Protein AF-A0A3C1B175-F1 (afdb_monomer)

Structure (mmCIF, N/CA/C/O backbone):
data_AF-A0A3C1B175-F1
#
_entry.id   AF-A0A3C1B175-F1
#
loop_
_atom_site.group_PDB
_atom_site.id
_atom_site.type_symbol
_atom_site.label_atom_id
_atom_site.label_alt_id
_atom_site.label_comp_id
_atom_site.label_asym_id
_atom_site.label_entity_id
_atom_site.label_seq_id
_atom_site.pdbx_PDB_ins_code
_atom_site.Cartn_x
_atom_site.Cartn_y
_atom_site.Cartn_z
_atom_site.occupancy
_atom_site.B_iso_or_equiv
_atom_site.auth_seq_id
_atom_site.auth_comp_id
_atom_site.auth_asym_id
_atom_site.auth_atom_id
_atom_site.pdbx_PDB_model_num
ATOM 1 N N . LEU A 1 1 ? -13.292 -0.060 6.652 1.00 86.00 1 LEU A N 1
ATOM 2 C CA . LEU A 1 1 ? -12.202 0.932 6.535 1.00 86.00 1 LEU A CA 1
ATOM 3 C C . LEU A 1 1 ? -12.127 1.389 5.079 1.00 86.00 1 LEU A C 1
ATOM 5 O O . LEU A 1 1 ? -11.474 0.739 4.274 1.00 86.00 1 LEU A O 1
ATOM 9 N N . GLY A 1 2 ? -12.904 2.422 4.722 1.00 86.56 2 GLY A N 1
ATOM 10 C CA . GLY A 1 2 ? -13.103 2.850 3.325 1.00 86.56 2 GLY A CA 1
ATOM 11 C C . GLY A 1 2 ? -12.101 3.885 2.798 1.00 86.56 2 GLY A C 1
ATOM 12 O O . GLY A 1 2 ? -12.073 4.138 1.602 1.00 86.56 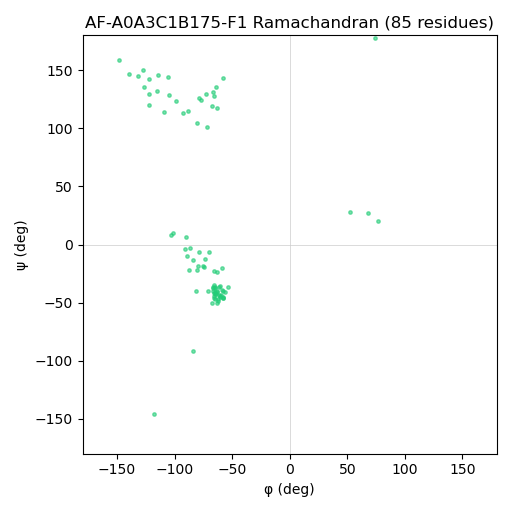2 GLY A O 1
ATOM 13 N N . CYS A 1 3 ? -11.275 4.470 3.666 1.00 91.56 3 CYS A N 1
ATOM 14 C CA . CYS A 1 3 ? -10.135 5.299 3.279 1.00 91.56 3 CYS A CA 1
ATOM 15 C C . CYS A 1 3 ? -8.844 4.511 3.519 1.00 91.56 3 CYS A C 1
ATOM 17 O O . CYS A 1 3 ? -8.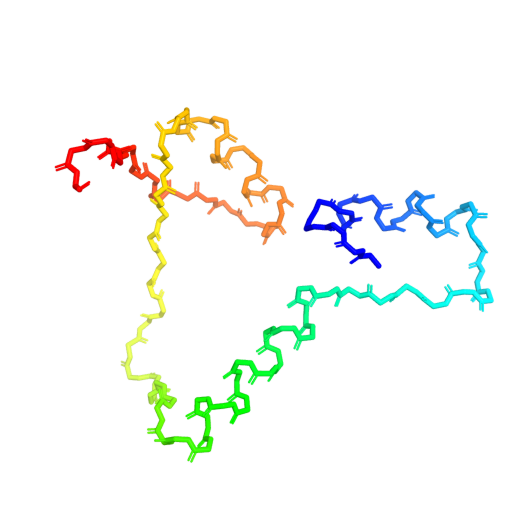740 3.789 4.516 1.00 91.56 3 CYS A O 1
ATOM 19 N N . THR A 1 4 ? -7.851 4.687 2.647 1.00 91.62 4 THR A N 1
ATOM 20 C CA . THR A 1 4 ? -6.539 4.022 2.730 1.00 91.62 4 THR A CA 1
ATOM 21 C C . THR A 1 4 ? -5.786 4.314 4.029 1.00 91.62 4 THR A C 1
ATOM 23 O O . THR A 1 4 ? -4.935 3.522 4.411 1.00 91.62 4 THR A O 1
ATOM 26 N N . HIS A 1 5 ? -6.132 5.389 4.747 1.00 92.19 5 HIS A N 1
ATOM 27 C CA . HIS A 1 5 ? -5.478 5.772 6.003 1.00 92.19 5 HIS A CA 1
ATOM 28 C C . HIS A 1 5 ? -6.064 5.115 7.257 1.00 92.19 5 HIS A C 1
ATOM 30 O O . HIS A 1 5 ? -5.397 5.018 8.282 1.00 92.19 5 HIS A O 1
ATOM 36 N N . TYR A 1 6 ? -7.309 4.645 7.200 1.00 93.00 6 TYR A N 1
ATOM 37 C CA . TYR A 1 6 ? -7.999 4.121 8.379 1.00 93.00 6 TYR A CA 1
ATOM 38 C C . TYR A 1 6 ? -7.417 2.839 8.993 1.00 93.00 6 TYR A C 1
ATOM 40 O O . TYR A 1 6 ? -7.652 2.642 10.183 1.00 93.00 6 TYR A O 1
ATOM 48 N N . PRO A 1 7 ? -6.656 1.981 8.282 1.00 90.25 7 PRO A N 1
ATOM 49 C CA . PRO A 1 7 ? -5.947 0.874 8.921 1.00 90.25 7 PRO A CA 1
ATOM 50 C C . PRO A 1 7 ? -5.042 1.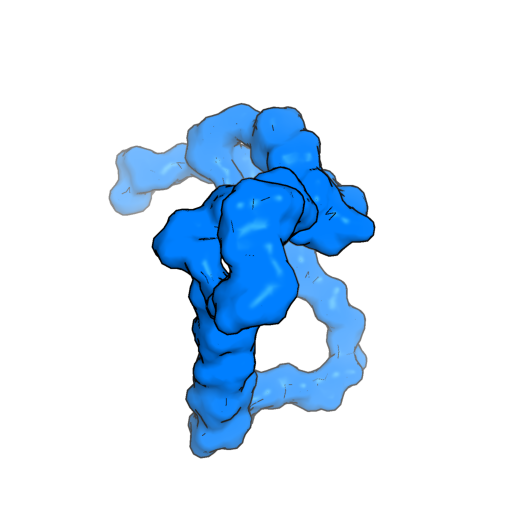305 10.083 1.00 90.25 7 PRO A C 1
ATOM 52 O O . PRO A 1 7 ? -5.050 0.633 11.109 1.00 90.25 7 PRO A O 1
ATOM 55 N N . LEU A 1 8 ? -4.378 2.467 10.000 1.00 90.75 8 LEU A N 1
ATOM 56 C CA . LEU A 1 8 ? -3.572 3.004 11.112 1.00 90.75 8 LEU A CA 1
ATOM 57 C C . LEU A 1 8 ? -4.402 3.324 12.362 1.00 90.75 8 LEU A C 1
ATOM 59 O O . LEU A 1 8 ? -3.880 3.367 13.470 1.00 90.75 8 LEU A O 1
ATOM 63 N N . LEU A 1 9 ? -5.703 3.559 12.187 1.00 93.00 9 LEU A N 1
ATOM 64 C CA . LEU A 1 9 ? -6.641 3.891 13.256 1.00 93.00 9 LEU A CA 1
ATOM 65 C C . LEU A 1 9 ? -7.512 2.695 13.653 1.00 93.00 9 LEU A C 1
ATOM 67 O O . LEU A 1 9 ? -8.454 2.865 14.422 1.00 93.00 9 LEU A O 1
ATOM 71 N N . SER A 1 10 ? -7.234 1.492 13.139 1.00 92.00 10 SER A N 1
ATOM 72 C CA . SER A 1 10 ? -8.101 0.323 13.318 1.00 92.00 10 SER A CA 1
ATOM 73 C C . SER A 1 10 ? -8.364 0.006 14.794 1.00 92.00 10 SER A C 1
ATOM 75 O O . SER A 1 10 ? -9.513 -0.233 15.163 1.00 92.00 10 SER A O 1
ATOM 77 N N . ALA A 1 11 ? -7.343 0.108 15.652 1.00 92.44 11 ALA A N 1
ATOM 78 C CA . ALA A 1 11 ? -7.488 -0.074 17.097 1.00 92.44 11 ALA A CA 1
ATOM 79 C C . ALA A 1 11 ? -8.423 0.970 17.736 1.00 92.44 11 ALA A C 1
ATOM 81 O O . ALA A 1 11 ? -9.362 0.602 18.437 1.00 92.44 11 ALA A O 1
ATOM 82 N N . ALA A 1 12 ? -8.227 2.258 17.435 1.00 94.94 12 ALA A N 1
ATOM 83 C CA . ALA A 1 12 ? -9.070 3.335 17.959 1.00 94.94 12 ALA A CA 1
ATOM 84 C C . ALA A 1 12 ? -10.520 3.234 17.453 1.00 94.94 12 ALA A C 1
ATOM 86 O O . ALA A 1 12 ? -11.469 3.472 18.194 1.0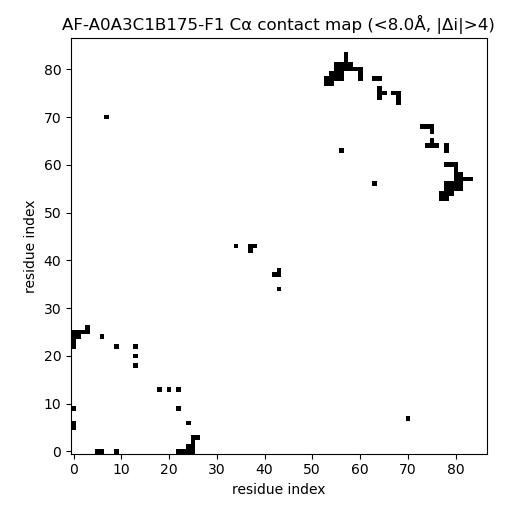0 94.94 12 ALA A O 1
ATOM 87 N N . ILE A 1 13 ? -10.710 2.836 16.191 1.00 94.06 13 ILE A N 1
ATOM 88 C CA . ILE A 1 13 ? -12.041 2.584 15.631 1.00 94.06 13 ILE A CA 1
ATOM 89 C C . ILE A 1 13 ? -12.698 1.402 16.357 1.00 94.06 13 ILE A C 1
ATOM 91 O O . ILE A 1 13 ? -13.870 1.497 16.703 1.00 94.06 13 ILE A O 1
ATOM 95 N N . ALA A 1 14 ? -11.952 0.324 16.634 1.00 94.69 14 ALA A N 1
ATOM 96 C CA . ALA A 1 14 ? -12.468 -0.861 17.324 1.00 94.69 14 ALA A CA 1
ATOM 97 C C . ALA A 1 14 ? -12.924 -0.540 18.750 1.00 94.69 14 ALA A C 1
ATOM 99 O O . ALA A 1 14 ? -13.960 -1.037 19.184 1.00 94.69 14 ALA A O 1
ATOM 100 N N . GLU A 1 15 ? -12.170 0.307 19.454 1.00 95.94 15 GLU A N 1
ATOM 101 C CA . GLU A 1 15 ? -12.500 0.758 20.807 1.00 95.94 15 GLU A CA 1
ATOM 102 C C . GLU A 1 15 ? -13.872 1.443 20.860 1.00 95.94 15 GLU A C 1
ATOM 104 O O . GLU A 1 15 ? -14.654 1.200 21.776 1.00 95.94 15 GLU A O 1
ATOM 109 N N . VAL A 1 16 ? -14.197 2.248 19.845 1.00 95.94 16 VAL A N 1
ATOM 110 C CA . VAL A 1 16 ? -15.475 2.967 19.768 1.00 95.94 16 VAL A CA 1
ATOM 111 C C . VAL A 1 16 ? -16.607 2.080 19.243 1.00 95.94 16 VAL A C 1
ATOM 113 O O . VAL A 1 16 ? -17.734 2.181 19.724 1.00 95.94 16 VAL A O 1
ATOM 116 N N . THR A 1 17 ? -16.349 1.229 18.244 1.00 94.50 17 THR A N 1
ATOM 117 C CA . THR A 1 17 ? -17.403 0.412 17.613 1.00 94.50 17 THR A CA 1
ATOM 118 C C . THR A 1 17 ? -17.758 -0.841 18.405 1.00 94.50 17 THR A C 1
ATOM 120 O O . THR A 1 17 ? -18.848 -1.380 18.222 1.00 94.50 17 THR A O 1
ATOM 123 N N . GLY A 1 18 ? -16.854 -1.317 19.261 1.00 92.81 18 GLY A N 1
ATOM 124 C CA . GLY A 1 18 ? -17.027 -2.555 20.009 1.00 92.81 18 GLY A CA 1
ATOM 125 C C . GLY A 1 18 ? -16.854 -3.825 19.158 1.00 92.81 18 GLY A C 1
ATOM 126 O O . GLY A 1 18 ? -16.617 -3.753 17.948 1.00 92.81 18 GLY A O 1
ATOM 127 N N . PRO A 1 19 ? -16.948 -5.008 19.794 1.00 93.00 19 PRO A N 1
ATOM 128 C CA . PRO A 1 19 ? -16.623 -6.300 19.182 1.00 93.00 19 PRO A CA 1
ATOM 129 C C . PRO A 1 19 ? -17.676 -6.819 18.192 1.00 93.00 19 PRO A C 1
ATOM 131 O O . PRO A 1 19 ? -17.359 -7.673 17.368 1.00 93.00 19 PRO A O 1
ATOM 134 N N . ASP A 1 20 ? -18.909 -6.309 18.247 1.00 94.88 20 ASP A N 1
ATOM 135 C CA . ASP A 1 20 ? -20.010 -6.770 17.389 1.00 94.88 20 ASP A CA 1
ATOM 136 C C . ASP A 1 20 ? -19.870 -6.298 15.933 1.00 94.88 20 ASP A C 1
ATOM 138 O O . ASP A 1 20 ? -20.565 -6.787 15.040 1.00 94.88 20 ASP A O 1
ATOM 142 N N . LEU A 1 21 ? -18.966 -5.346 15.674 1.00 93.69 21 LEU A N 1
ATOM 143 C CA . LEU A 1 21 ? -18.737 -4.784 14.352 1.00 93.69 21 LEU A CA 1
ATOM 144 C C . LEU A 1 21 ? -17.387 -5.227 13.790 1.00 93.69 21 LEU 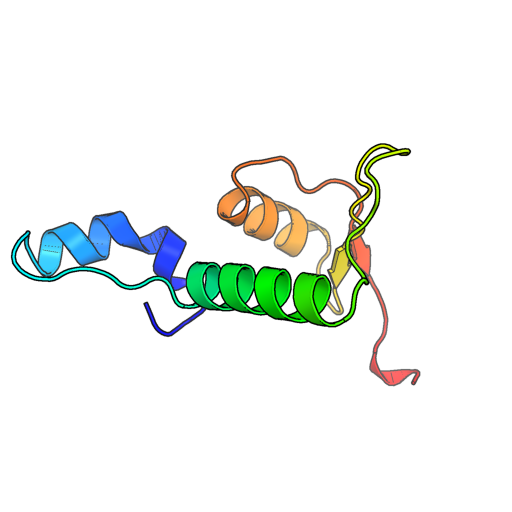A C 1
ATOM 146 O O . LEU A 1 21 ? -16.319 -4.818 14.245 1.00 93.69 21 LEU A O 1
ATOM 150 N N . GLN A 1 22 ? -17.438 -6.018 12.722 1.00 91.88 22 GLN A N 1
ATOM 151 C CA . GLN A 1 22 ? -16.239 -6.427 12.004 1.00 91.88 22 GLN A CA 1
ATOM 152 C C . GLN A 1 22 ? -15.720 -5.296 11.109 1.00 91.88 22 GLN A C 1
ATOM 154 O O . GLN A 1 22 ? -16.408 -4.808 10.209 1.00 91.88 22 GLN A O 1
ATOM 159 N N . GLN A 1 23 ? -14.457 -4.918 11.297 1.00 92.31 23 GLN A N 1
ATOM 160 C CA . GLN A 1 23 ? -13.787 -3.990 10.395 1.00 92.31 23 GLN A CA 1
ATOM 161 C C . GLN A 1 23 ? -13.325 -4.702 9.121 1.00 92.31 23 GLN A C 1
ATOM 163 O O . GLN A 1 23 ? -12.569 -5.668 9.164 1.00 92.31 23 GLN A O 1
ATOM 168 N N . ILE A 1 24 ? -13.7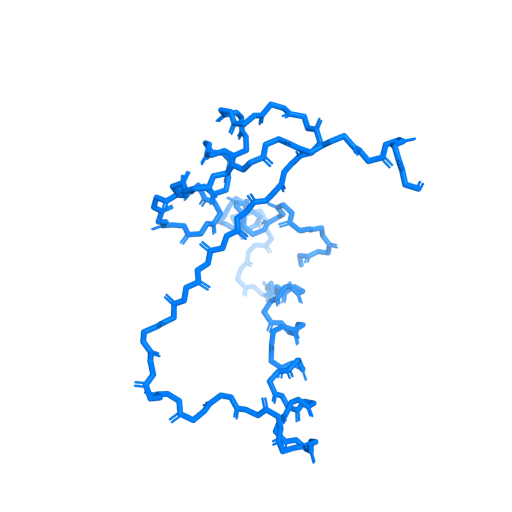32 -4.176 7.966 1.00 92.19 24 ILE A N 1
ATOM 169 C CA . ILE A 1 24 ? -13.242 -4.629 6.659 1.00 92.19 24 ILE A CA 1
ATOM 170 C C . ILE A 1 24 ? -12.141 -3.679 6.184 1.00 92.19 24 ILE A C 1
ATOM 172 O O . ILE A 1 24 ? -12.384 -2.475 6.066 1.00 92.19 24 ILE A O 1
ATOM 176 N N . ASN A 1 25 ? -10.946 -4.196 5.891 1.00 89.69 25 ASN A N 1
ATOM 177 C CA . ASN A 1 25 ? -9.866 -3.429 5.268 1.00 89.69 25 ASN A CA 1
ATOM 178 C C . ASN A 1 25 ? -9.997 -3.499 3.738 1.00 89.69 25 ASN A C 1
ATOM 180 O O . ASN A 1 25 ? -9.880 -4.569 3.151 1.00 89.69 25 ASN A O 1
ATOM 184 N N . ALA A 1 26 ? -10.260 -2.363 3.086 1.00 90.38 26 ALA A N 1
ATOM 185 C CA . ALA A 1 26 ? -10.402 -2.324 1.632 1.00 90.38 26 ALA A CA 1
ATOM 186 C C . ALA A 1 26 ? -9.094 -2.684 0.902 1.00 90.38 26 ALA A C 1
ATOM 188 O O . ALA A 1 26 ? -9.134 -3.379 -0.109 1.00 90.38 26 ALA A O 1
ATOM 189 N N . GLY A 1 27 ? -7.938 -2.274 1.436 1.00 90.50 27 GLY A N 1
ATOM 190 C CA . GLY A 1 27 ? -6.631 -2.541 0.834 1.00 90.50 27 GLY A CA 1
ATOM 191 C C . GLY A 1 27 ? -6.297 -4.031 0.772 1.00 90.50 27 GLY A C 1
ATOM 192 O O . GLY A 1 27 ? -5.837 -4.507 -0.263 1.00 90.50 27 GLY A O 1
ATOM 193 N N . SER A 1 28 ? -6.604 -4.795 1.826 1.00 91.00 28 SER A N 1
ATOM 194 C CA . SER A 1 28 ? -6.363 -6.246 1.816 1.00 91.00 28 SER A CA 1
ATOM 195 C C . SER A 1 28 ? -7.252 -6.977 0.807 1.00 91.00 28 SER A C 1
ATOM 197 O O . SER A 1 28 ? -6.779 -7.882 0.124 1.00 91.00 28 SER A O 1
ATOM 199 N N . ARG A 1 29 ? -8.513 -6.553 0.647 1.00 93.25 29 ARG A N 1
ATOM 200 C CA . ARG A 1 29 ? -9.419 -7.121 -0.367 1.00 93.25 29 ARG A CA 1
ATOM 201 C C . ARG A 1 29 ? -8.965 -6.805 -1.790 1.00 93.25 29 ARG A C 1
ATOM 203 O O . ARG A 1 29 ? -9.086 -7.655 -2.664 1.00 93.25 29 ARG A O 1
ATOM 210 N N . VAL A 1 30 ? -8.409 -5.614 -2.018 1.00 95.19 30 VAL A N 1
ATOM 211 C CA . VAL A 1 30 ? -7.806 -5.264 -3.312 1.00 95.19 30 VAL A CA 1
ATOM 212 C C . VAL A 1 30 ? -6.572 -6.126 -3.586 1.00 95.19 30 VAL A C 1
ATOM 214 O O . VAL A 1 30 ? -6.455 -6.652 -4.686 1.00 95.19 30 VAL A O 1
ATOM 217 N N . ALA A 1 31 ? -5.691 -6.336 -2.604 1.00 95.38 31 ALA A N 1
ATOM 218 C CA . ALA A 1 31 ? -4.510 -7.189 -2.772 1.00 95.38 31 ALA A CA 1
ATOM 219 C C . ALA A 1 31 ? -4.880 -8.647 -3.109 1.00 95.38 31 ALA A C 1
ATOM 221 O O . ALA A 1 31 ? -4.308 -9.233 -4.027 1.00 95.38 31 ALA A O 1
ATOM 222 N N . GLU A 1 32 ? -5.877 -9.208 -2.416 1.00 96.81 32 GLU A N 1
ATOM 223 C CA . GLU A 1 32 ? -6.428 -10.538 -2.708 1.00 96.81 32 GLU A CA 1
ATOM 224 C C . GLU A 1 32 ? -6.957 -10.621 -4.147 1.00 96.81 32 GLU A C 1
ATOM 226 O O . GLU A 1 32 ? -6.650 -11.565 -4.875 1.00 96.81 32 GLU A O 1
ATOM 231 N N . HIS A 1 33 ? -7.707 -9.607 -4.581 1.00 97.69 33 HIS A N 1
ATOM 232 C CA . HIS A 1 33 ? -8.242 -9.557 -5.936 1.00 97.69 33 HIS A CA 1
ATOM 233 C C . HIS A 1 33 ? -7.140 -9.442 -7.000 1.00 97.69 33 HIS A C 1
ATOM 235 O O . HIS A 1 33 ? -7.190 -10.143 -8.006 1.00 97.69 33 HIS A O 1
ATOM 241 N N . VAL A 1 34 ? -6.115 -8.613 -6.772 1.00 98.06 34 VAL A N 1
ATOM 242 C CA . VAL A 1 34 ? -4.960 -8.494 -7.679 1.00 98.06 34 VAL A CA 1
ATOM 243 C C . VAL A 1 34 ? -4.244 -9.836 -7.826 1.00 98.06 34 VAL A C 1
ATOM 245 O O . VAL A 1 34 ? -3.926 -10.229 -8.946 1.00 98.06 34 VAL A O 1
ATOM 248 N N . TRP A 1 35 ? -4.035 -10.569 -6.728 1.00 97.88 35 TRP A N 1
ATOM 249 C CA . TRP A 1 35 ? -3.432 -11.902 -6.781 1.00 97.88 35 TRP A CA 1
ATOM 250 C C . TRP A 1 35 ? -4.260 -12.881 -7.626 1.00 97.88 35 TRP A C 1
ATOM 252 O O . TRP A 1 35 ? -3.699 -13.573 -8.475 1.00 97.88 35 TRP A O 1
ATOM 262 N N . GLN A 1 36 ? -5.586 -12.902 -7.446 1.00 98.38 36 GLN A N 1
ATOM 263 C CA . GLN A 1 36 ? -6.490 -13.751 -8.235 1.00 98.38 36 GLN A CA 1
ATOM 264 C C . GLN A 1 36 ? -6.430 -13.415 -9.730 1.00 98.38 36 GLN A C 1
ATOM 266 O O . GLN A 1 36 ? -6.342 -14.323 -10.555 1.00 98.38 36 GLN A O 1
ATOM 271 N N . SER A 1 37 ? -6.433 -12.127 -10.080 1.00 98.44 37 SER A N 1
ATOM 272 C CA . SER A 1 37 ? -6.350 -11.677 -11.473 1.00 98.44 37 SER A CA 1
ATOM 273 C C . SER A 1 37 ? -5.013 -12.057 -12.114 1.00 98.44 37 SER A C 1
ATOM 275 O O . SER A 1 37 ? -4.993 -12.664 -13.180 1.00 98.44 37 SER A O 1
ATOM 277 N N . LEU A 1 38 ? -3.890 -11.807 -11.429 1.00 98.38 38 LEU A N 1
ATOM 278 C CA . LEU A 1 38 ? -2.564 -12.206 -11.919 1.00 98.38 38 LEU A CA 1
ATOM 279 C C . LEU A 1 38 ? -2.438 -13.726 -12.081 1.00 98.38 38 LEU A C 1
ATOM 281 O O . LEU A 1 38 ? -1.797 -14.191 -13.021 1.00 98.38 38 LEU A O 1
ATOM 285 N N . GLN A 1 39 ? -3.044 -14.507 -11.184 1.00 98.25 39 GLN A N 1
ATOM 286 C CA . GLN A 1 39 ? -3.074 -15.963 -11.297 1.00 98.25 39 GLN A CA 1
ATOM 287 C C . GLN A 1 39 ? -3.878 -16.425 -12.515 1.00 98.25 39 GLN A C 1
ATOM 289 O O . GLN A 1 39 ? -3.404 -17.290 -13.251 1.00 98.25 39 GLN A O 1
ATOM 294 N N . ALA A 1 40 ? -5.068 -15.860 -12.730 1.00 98.44 40 ALA A N 1
ATOM 295 C CA . ALA A 1 40 ? -5.928 -16.207 -13.857 1.00 98.44 40 ALA A CA 1
ATOM 296 C C . ALA A 1 40 ? -5.256 -15.919 -15.209 1.00 98.44 40 ALA A C 1
ATOM 298 O O . ALA A 1 40 ? -5.392 -16.710 -16.142 1.00 98.44 40 ALA A O 1
ATOM 299 N N . ASP A 1 41 ? -4.473 -14.841 -15.278 1.00 98.31 41 ASP A N 1
ATOM 300 C CA . ASP A 1 41 ? -3.760 -14.423 -16.486 1.00 98.31 41 ASP A CA 1
ATOM 301 C C . ASP A 1 41 ? -2.384 -15.101 -16.655 1.00 98.31 41 ASP A C 1
ATOM 303 O O . ASP A 1 41 ? -1.695 -14.872 -17.648 1.00 98.31 41 ASP A O 1
ATOM 307 N N . GLY A 1 42 ? -1.954 -15.935 -15.699 1.00 97.75 42 GLY A N 1
ATOM 308 C CA . GLY A 1 42 ? -0.637 -16.582 -15.734 1.00 97.75 42 GLY A CA 1
ATOM 309 C C . GLY A 1 42 ? 0.540 -15.609 -15.565 1.00 97.75 42 GLY A C 1
ATOM 310 O O . GLY A 1 42 ? 1.632 -15.876 -16.057 1.00 97.75 42 GLY A O 1
ATOM 311 N N . LEU A 1 43 ? 0.323 -14.483 -14.876 1.00 97.88 43 LEU A N 1
ATOM 312 C CA . LEU A 1 43 ? 1.278 -13.380 -14.692 1.00 97.88 43 LEU A CA 1
ATOM 313 C C . LEU A 1 43 ? 1.974 -13.382 -13.320 1.00 97.88 43 LEU A C 1
ATOM 315 O O . LEU A 1 43 ? 2.632 -12.405 -12.954 1.00 97.88 43 LEU A O 1
ATOM 319 N N . LEU A 1 44 ? 1.826 -14.446 -12.528 1.00 96.81 44 LEU A N 1
ATOM 320 C CA . LEU A 1 44 ? 2.531 -14.557 -11.251 1.00 96.81 44 LEU A CA 1
ATOM 321 C C . LEU A 1 44 ? 4.046 -14.629 -11.480 1.00 96.81 44 LEU A C 1
ATOM 323 O O . LEU A 1 44 ? 4.528 -15.377 -12.329 1.00 96.81 44 LEU A O 1
ATOM 327 N N . ASN A 1 45 ? 4.802 -13.875 -10.683 1.00 94.75 45 ASN A N 1
ATOM 328 C CA . ASN A 1 45 ? 6.257 -13.980 -10.675 1.00 94.75 45 ASN A CA 1
ATOM 329 C C . ASN A 1 45 ? 6.673 -15.361 -10.125 1.00 94.75 45 ASN A C 1
ATOM 331 O O . ASN A 1 45 ? 6.188 -15.775 -9.072 1.00 94.75 45 ASN A O 1
ATOM 335 N N . GLY A 1 46 ? 7.570 -16.058 -10.831 1.00 93.00 46 GLY A N 1
ATOM 3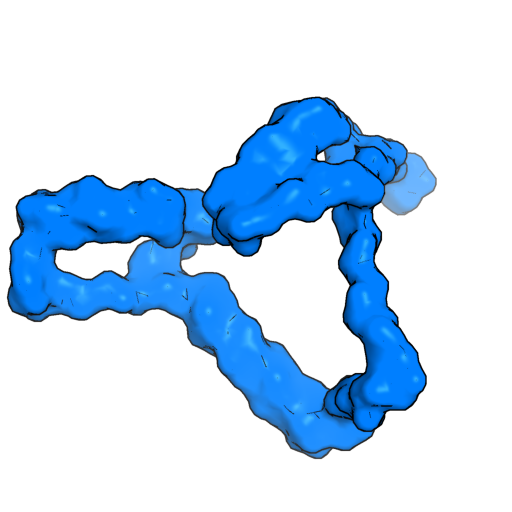36 C CA . GLY A 1 46 ? 8.052 -17.400 -10.480 1.00 93.00 46 GLY A CA 1
ATOM 337 C C . GLY A 1 46 ? 8.958 -17.476 -9.244 1.00 93.00 46 GLY A C 1
ATOM 338 O O . GLY A 1 46 ? 9.287 -18.577 -8.812 1.00 93.00 46 GLY A O 1
ATOM 339 N N . GLY A 1 47 ? 9.351 -16.339 -8.659 1.00 92.94 47 GLY A N 1
ATOM 340 C CA . GLY A 1 47 ? 10.132 -16.290 -7.417 1.00 92.94 47 GLY A CA 1
ATOM 341 C C . GLY A 1 47 ? 11.618 -16.616 -7.589 1.00 92.94 47 GLY A C 1
ATOM 342 O O . GLY A 1 47 ? 12.279 -16.982 -6.623 1.00 92.94 47 GLY A O 1
ATOM 343 N N . GLU A 1 48 ? 12.147 -16.499 -8.808 1.00 93.56 48 GLU A N 1
ATOM 344 C CA . GLU A 1 48 ? 13.556 -16.782 -9.127 1.00 93.56 48 GLU A CA 1
ATOM 345 C C . GLU A 1 48 ? 14.514 -15.685 -8.630 1.00 93.56 48 GLU A C 1
ATOM 347 O O . GLU A 1 48 ? 15.714 -15.917 -8.487 1.00 93.56 48 GLU A O 1
ATOM 352 N N . THR A 1 49 ? 13.986 -14.489 -8.364 1.00 91.94 49 THR A N 1
ATOM 353 C CA . THR A 1 49 ? 14.730 -13.325 -7.873 1.00 91.94 49 THR A CA 1
ATOM 354 C C . THR A 1 49 ? 14.073 -12.755 -6.627 1.00 91.94 49 THR A C 1
ATOM 356 O O . THR A 1 49 ? 12.846 -12.782 -6.505 1.00 91.94 49 THR A O 1
ATOM 359 N N . ASP A 1 50 ? 14.877 -12.151 -5.754 1.00 91.12 50 ASP A N 1
ATOM 360 C CA . ASP A 1 50 ? 14.367 -11.418 -4.599 1.00 91.12 50 ASP A CA 1
ATOM 361 C C . ASP A 1 50 ? 13.416 -10.291 -5.024 1.00 91.12 50 ASP A C 1
ATOM 363 O O . ASP A 1 50 ? 13.611 -9.620 -6.043 1.00 91.12 50 ASP A O 1
ATOM 367 N N . ALA A 1 51 ? 12.372 -10.075 -4.222 1.00 90.25 51 ALA A N 1
ATOM 368 C CA . ALA A 1 51 ? 11.418 -9.003 -4.459 1.00 90.25 51 ALA A CA 1
ATOM 369 C C . ALA A 1 51 ? 12.099 -7.638 -4.297 1.00 90.25 51 ALA A C 1
ATOM 371 O O . ALA A 1 51 ? 12.699 -7.340 -3.262 1.00 90.25 51 ALA A O 1
ATOM 372 N N . TRP A 1 52 ? 11.949 -6.782 -5.304 1.00 89.38 52 TRP A N 1
ATOM 373 C CA . TRP A 1 52 ? 12.456 -5.417 -5.282 1.00 89.38 52 TRP A CA 1
ATOM 374 C C . TRP A 1 52 ? 11.301 -4.418 -5.323 1.00 89.38 52 TRP A C 1
ATOM 376 O O . TRP A 1 52 ? 10.388 -4.537 -6.139 1.00 89.38 52 TRP A O 1
ATOM 386 N N . HIS A 1 53 ? 11.353 -3.429 -4.431 1.00 91.69 53 HIS A N 1
ATOM 387 C CA . HIS A 1 53 ? 10.334 -2.396 -4.287 1.00 91.69 53 HIS A CA 1
ATOM 388 C C . HIS A 1 53 ? 10.982 -1.024 -4.468 1.00 91.69 53 HIS A C 1
ATOM 390 O O . HIS A 1 53 ? 11.975 -0.720 -3.806 1.00 91.69 53 HIS A O 1
ATOM 396 N N . GLN A 1 54 ? 10.395 -0.192 -5.327 1.00 93.25 54 GLN A N 1
ATOM 397 C CA . GLN A 1 54 ? 10.805 1.194 -5.527 1.00 93.25 54 GLN A CA 1
ATOM 398 C C . GLN A 1 54 ? 9.603 2.119 -5.366 1.00 93.25 54 GLN A C 1
ATOM 400 O O . GLN A 1 54 ? 8.519 1.839 -5.880 1.00 93.25 54 GLN A O 1
ATOM 405 N N . PHE A 1 55 ? 9.801 3.223 -4.651 1.00 95.44 55 PHE A N 1
ATOM 406 C CA . PHE A 1 55 ? 8.740 4.166 -4.326 1.00 95.44 55 PHE A CA 1
ATOM 407 C C . PHE A 1 55 ? 8.985 5.513 -5.002 1.00 95.44 55 PHE A C 1
ATOM 409 O O . PHE A 1 55 ? 10.118 5.979 -5.130 1.00 95.44 55 PHE A O 1
ATOM 416 N N . PHE A 1 56 ? 7.899 6.174 -5.393 1.00 95.69 56 PHE A N 1
ATOM 417 C CA . PHE A 1 56 ? 7.938 7.486 -6.024 1.00 95.69 56 PHE A CA 1
ATOM 418 C C . PHE A 1 56 ? 6.935 8.420 -5.351 1.00 95.69 56 PHE A C 1
ATOM 420 O O . PHE A 1 56 ? 5.861 7.989 -4.935 1.00 95.69 56 PHE A O 1
ATOM 427 N N . THR A 1 57 ? 7.275 9.703 -5.256 1.00 95.75 57 THR A N 1
ATOM 428 C CA . THR A 1 57 ? 6.382 10.748 -4.733 1.00 95.75 57 THR A CA 1
ATOM 429 C C . THR A 1 57 ? 6.510 12.018 -5.567 1.00 95.75 57 THR A C 1
ATOM 431 O O . THR A 1 57 ? 7.592 12.316 -6.067 1.00 95.75 57 THR A O 1
ATOM 434 N N . SER A 1 58 ? 5.432 12.781 -5.734 1.00 94.81 58 SER A N 1
ATOM 435 C CA . SER A 1 58 ? 5.500 14.114 -6.355 1.00 94.81 58 SER A CA 1
ATOM 436 C C . SER A 1 58 ? 5.997 15.197 -5.389 1.00 94.81 58 SER A C 1
ATOM 438 O O . SER A 1 58 ? 6.472 16.264 -5.794 1.00 94.81 58 SER A O 1
ATOM 440 N N . ASP A 1 59 ? 5.937 14.903 -4.093 1.00 92.75 59 ASP A N 1
ATOM 441 C CA . ASP A 1 59 ? 6.179 15.855 -3.018 1.00 92.75 59 ASP A CA 1
ATOM 442 C C . ASP A 1 59 ? 7.389 15.427 -2.160 1.00 92.75 59 ASP A C 1
ATOM 444 O O . ASP A 1 59 ? 8.385 14.896 -2.660 1.00 92.75 59 ASP A O 1
ATOM 448 N N . SER A 1 60 ? 7.343 15.701 -0.861 1.00 95.75 60 SER A N 1
ATOM 449 C CA . SER A 1 60 ? 8.409 15.451 0.094 1.00 95.75 60 SER A CA 1
ATOM 450 C C . SER A 1 60 ? 8.741 13.962 0.246 1.00 95.75 60 SER A C 1
ATOM 452 O O . SER A 1 60 ? 7.946 13.162 0.742 1.00 95.75 60 SER A O 1
ATOM 454 N N . VAL A 1 61 ? 9.983 13.616 -0.106 1.00 96.62 61 VAL A N 1
ATOM 455 C CA . VAL A 1 61 ? 10.577 12.286 0.109 1.00 96.62 61 VAL A CA 1
ATOM 456 C C . VAL A 1 61 ? 10.575 11.904 1.587 1.00 96.62 61 VAL A C 1
ATOM 458 O O . VAL A 1 61 ? 10.161 10.802 1.931 1.00 96.62 61 VAL A O 1
ATOM 461 N N . SER A 1 62 ? 10.988 12.817 2.471 1.00 95.56 62 SER A N 1
ATOM 462 C CA . SER A 1 62 ? 11.112 12.528 3.903 1.00 95.56 62 SER A CA 1
ATOM 463 C C . SER A 1 62 ? 9.761 12.249 4.563 1.00 95.56 62 SER A C 1
ATOM 465 O O . SER A 1 62 ? 9.644 11.300 5.337 1.00 95.56 62 SER A O 1
ATOM 467 N N . GLN A 1 63 ? 8.724 13.023 4.225 1.00 94.81 63 GLN A N 1
ATOM 468 C CA . GLN A 1 63 ? 7.367 12.774 4.722 1.00 94.81 63 GLN A CA 1
ATOM 469 C C . GLN A 1 63 ? 6.819 11.441 4.205 1.00 94.81 63 GLN A C 1
ATOM 471 O O . GLN A 1 63 ? 6.222 10.684 4.971 1.00 94.81 63 GLN A O 1
ATOM 476 N N . PHE A 1 64 ? 7.067 11.117 2.932 1.00 96.12 64 PHE A N 1
ATOM 477 C CA . PHE A 1 64 ? 6.660 9.834 2.366 1.00 96.12 64 PHE A CA 1
ATOM 478 C C . PHE A 1 64 ? 7.348 8.661 3.071 1.00 96.12 64 PHE A C 1
ATOM 480 O O . PHE A 1 64 ? 6.677 7.710 3.456 1.00 96.12 64 PHE A O 1
ATOM 487 N N . GLN A 1 65 ? 8.665 8.730 3.290 1.00 95.88 65 GLN A N 1
ATOM 488 C CA . GLN A 1 65 ? 9.410 7.686 4.001 1.00 95.88 65 GLN A CA 1
ATOM 489 C C . GLN A 1 65 ? 8.857 7.465 5.413 1.00 95.88 65 GLN A C 1
ATOM 491 O O . GLN A 1 65 ? 8.635 6.322 5.813 1.00 95.88 65 GLN A O 1
ATOM 496 N N . GLN A 1 66 ? 8.578 8.541 6.153 1.00 93.94 66 GLN A N 1
ATOM 497 C CA . GLN A 1 66 ? 8.020 8.454 7.503 1.00 93.94 66 GLN A CA 1
ATOM 498 C C . GLN A 1 66 ? 6.624 7.816 7.511 1.00 93.94 66 GLN A C 1
ATOM 500 O O . GLN A 1 66 ? 6.364 6.878 8.272 1.00 93.94 66 GLN A O 1
ATOM 505 N N . MET A 1 67 ? 5.727 8.312 6.656 1.00 92.50 67 MET A N 1
ATOM 506 C CA . MET A 1 67 ? 4.347 7.837 6.596 1.00 92.50 67 MET A CA 1
ATOM 507 C C . MET A 1 67 ? 4.288 6.400 6.072 1.00 92.50 67 MET A C 1
ATOM 509 O O . MET A 1 67 ? 3.707 5.526 6.710 1.00 92.50 67 MET A O 1
ATOM 513 N N . GLY A 1 68 ? 4.953 6.131 4.950 1.00 93.69 68 GLY A N 1
ATOM 514 C CA . GLY A 1 68 ? 5.011 4.812 4.328 1.00 93.69 68 GLY A CA 1
ATOM 515 C C . GLY A 1 68 ? 5.597 3.753 5.257 1.00 93.69 68 GLY A C 1
ATOM 516 O O . GLY A 1 68 ? 5.061 2.650 5.319 1.00 93.69 68 GLY A O 1
ATOM 517 N N . SER A 1 69 ? 6.625 4.096 6.044 1.00 94.44 69 SER A N 1
ATOM 518 C CA . SER A 1 69 ? 7.190 3.148 7.013 1.00 94.44 69 SER A CA 1
ATOM 519 C C . SER A 1 69 ? 6.207 2.789 8.126 1.00 94.44 69 SER A C 1
ATOM 521 O O . SER A 1 69 ? 6.172 1.645 8.570 1.00 94.44 69 SER A O 1
ATOM 523 N N . SER A 1 70 ? 5.372 3.745 8.546 1.00 91.44 70 SER A N 1
ATOM 524 C CA . SER A 1 70 ? 4.303 3.491 9.520 1.00 91.44 70 SER A CA 1
ATOM 525 C C . SER A 1 70 ? 3.222 2.569 8.950 1.00 91.44 70 SER A C 1
ATOM 527 O O . SER A 1 70 ? 2.738 1.691 9.652 1.00 91.44 70 SER A O 1
ATOM 529 N N . PHE A 1 71 ? 2.853 2.742 7.677 1.00 90.56 71 PHE A N 1
ATOM 530 C CA . PHE A 1 71 ? 1.842 1.906 7.018 1.00 90.56 71 PHE A CA 1
ATOM 531 C C . PHE A 1 71 ? 2.307 0.482 6.733 1.00 90.56 71 PHE A C 1
ATOM 533 O O . PHE A 1 71 ? 1.509 -0.445 6.828 1.00 90.56 71 PHE A O 1
ATOM 540 N N . LEU A 1 72 ? 3.562 0.317 6.313 1.00 91.12 72 LEU A N 1
ATOM 541 C CA . LEU A 1 72 ? 4.095 -0.982 5.910 1.00 91.12 72 LEU A CA 1
ATOM 542 C C . LEU A 1 72 ? 4.743 -1.748 7.069 1.00 91.12 72 LEU A C 1
ATOM 544 O O . LEU A 1 72 ? 5.201 -2.866 6.854 1.00 91.12 72 LEU A O 1
ATOM 548 N N . GLU A 1 73 ? 4.830 -1.137 8.255 1.00 91.00 73 GLU A N 1
ATOM 549 C CA . GLU A 1 73 ? 5.516 -1.688 9.433 1.00 91.00 73 GLU A CA 1
ATOM 550 C C . GLU A 1 73 ? 6.969 -2.121 9.136 1.00 91.00 73 GLU A C 1
ATOM 552 O O . GLU A 1 73 ? 7.535 -3.005 9.775 1.00 91.00 73 GLU A O 1
ATOM 557 N N . GLN A 1 74 ? 7.596 -1.469 8.154 1.00 92.06 74 GLN A N 1
ATOM 558 C CA . GLN A 1 74 ? 8.962 -1.717 7.694 1.00 92.06 74 GLN A CA 1
ATOM 559 C C . GLN A 1 74 ? 9.587 -0.416 7.199 1.00 92.06 74 GLN A C 1
ATOM 561 O O . GLN A 1 74 ? 8.885 0.517 6.817 1.00 92.06 74 GLN A O 1
ATOM 566 N N . THR A 1 75 ? 10.914 -0.342 7.156 1.00 91.94 75 THR A N 1
ATOM 567 C CA . THR A 1 75 ? 11.596 0.849 6.643 1.00 91.94 75 THR A CA 1
ATOM 568 C C . THR A 1 75 ? 11.360 1.017 5.143 1.00 91.94 75 THR A C 1
ATOM 570 O O . THR A 1 75 ? 11.790 0.197 4.335 1.00 91.94 75 THR A O 1
ATOM 573 N N . VAL A 1 76 ? 10.739 2.132 4.762 1.00 93.31 76 VAL A N 1
ATOM 574 C CA . VAL A 1 76 ? 10.674 2.585 3.370 1.00 93.31 76 VAL A CA 1
ATOM 575 C C . VAL A 1 76 ? 11.984 3.290 3.026 1.00 93.31 76 VAL A C 1
ATOM 577 O O . VAL A 1 76 ? 12.239 4.408 3.470 1.00 93.31 76 VAL A O 1
ATOM 580 N N . GLY A 1 77 ? 12.828 2.597 2.262 1.00 85.75 77 GLY A N 1
ATOM 581 C CA . GLY A 1 77 ? 14.153 3.066 1.859 1.00 85.75 77 GLY A CA 1
ATOM 582 C C . GLY A 1 77 ? 14.126 3.972 0.626 1.00 85.75 77 GLY A C 1
ATOM 583 O O . GLY A 1 77 ? 14.025 5.192 0.751 1.00 85.75 77 GLY A O 1
ATOM 584 N N . ASP A 1 78 ? 14.270 3.374 -0.560 1.00 89.69 78 ASP A N 1
ATOM 585 C CA . ASP A 1 78 ? 14.448 4.089 -1.831 1.00 89.69 78 ASP A CA 1
ATOM 586 C C . ASP A 1 78 ? 13.151 4.773 -2.296 1.00 89.69 78 ASP A C 1
ATOM 588 O O . ASP A 1 78 ? 12.236 4.132 -2.824 1.00 89.69 78 ASP A O 1
ATOM 592 N N . VAL A 1 79 ? 13.076 6.088 -2.073 1.00 96.00 79 VAL A N 1
ATOM 593 C CA . VAL A 1 79 ? 11.969 6.948 -2.501 1.00 96.00 79 VAL A CA 1
ATOM 594 C C . VAL A 1 79 ? 12.518 8.052 -3.393 1.00 96.00 79 VAL A C 1
ATOM 596 O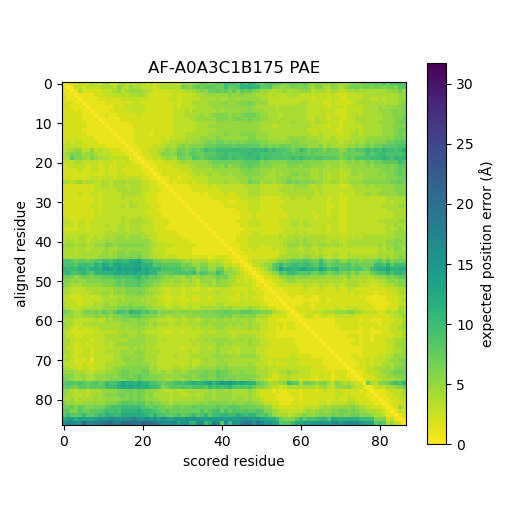 O . VAL A 1 79 ? 13.318 8.884 -2.960 1.00 96.00 79 VAL A O 1
ATOM 599 N N . ARG A 1 80 ? 12.034 8.112 -4.633 1.00 96.00 80 ARG A N 1
ATOM 600 C CA . ARG A 1 80 ? 12.429 9.134 -5.602 1.00 96.00 80 ARG A CA 1
ATOM 601 C C . ARG A 1 80 ? 11.335 10.180 -5.777 1.00 96.00 80 ARG A C 1
ATOM 603 O O . ARG A 1 80 ? 10.192 9.850 -6.092 1.00 96.00 80 ARG A O 1
ATOM 610 N N . ARG A 1 81 ? 11.696 11.461 -5.649 1.00 95.50 81 ARG A N 1
ATOM 611 C CA . ARG A 1 81 ? 10.798 12.544 -6.064 1.00 95.50 81 ARG A CA 1
ATOM 612 C C . ARG A 1 81 ? 10.729 12.610 -7.588 1.00 95.50 81 ARG A C 1
ATOM 614 O O . ARG A 1 81 ? 11.772 12.656 -8.241 1.00 95.50 81 ARG A O 1
ATOM 621 N N . ILE A 1 82 ? 9.522 12.635 -8.135 1.00 95.44 82 ILE A N 1
ATOM 622 C CA . ILE A 1 82 ? 9.258 12.783 -9.568 1.00 95.44 82 ILE A CA 1
ATOM 623 C C . ILE A 1 82 ? 8.384 14.008 -9.814 1.00 95.44 82 ILE A C 1
ATOM 625 O O . ILE A 1 82 ? 7.501 14.311 -9.020 1.00 95.44 82 ILE A O 1
ATOM 629 N N . ASP A 1 83 ? 8.641 14.721 -10.904 1.00 92.25 83 ASP A N 1
ATOM 630 C CA . ASP A 1 83 ? 7.761 15.794 -11.352 1.00 92.25 83 ASP A CA 1
ATOM 631 C C . ASP A 1 83 ? 6.760 15.217 -12.352 1.00 92.25 83 ASP A C 1
ATOM 633 O O . ASP A 1 83 ? 7.144 14.738 -13.419 1.00 92.25 83 ASP A O 1
ATOM 637 N N . ILE A 1 84 ? 5.490 15.199 -11.961 1.00 91.75 84 ILE A N 1
ATOM 638 C CA . ILE A 1 84 ? 4.408 14.626 -12.763 1.00 91.75 84 ILE A CA 1
ATOM 639 C C . ILE A 1 84 ? 3.861 15.613 -13.799 1.00 91.75 84 ILE A C 1
ATOM 641 O O . ILE A 1 84 ? 3.163 15.182 -14.705 1.00 91.75 84 ILE A O 1
ATOM 645 N N . GLU A 1 85 ? 4.183 16.908 -13.702 1.00 91.12 85 GLU A N 1
ATOM 646 C CA . GLU A 1 85 ? 3.721 17.928 -14.659 1.00 91.12 85 GLU A CA 1
ATOM 647 C C . GLU A 1 85 ? 4.538 17.927 -15.961 1.00 91.12 85 GLU A C 1
ATOM 649 O O . GLU A 1 85 ? 4.210 18.629 -16.915 1.00 91.12 85 GLU A O 1
ATOM 654 N N . GLN A 1 86 ? 5.609 17.133 -16.016 1.00 84.50 86 GLN A N 1
ATOM 655 C CA . GLN A 1 86 ? 6.492 17.009 -17.176 1.00 84.50 86 GLN A CA 1
ATOM 656 C C . GLN A 1 86 ? 6.060 15.909 -18.169 1.00 84.50 86 GLN A C 1
ATOM 658 O O . GLN A 1 86 ? 6.812 15.633 -19.107 1.00 84.50 86 GLN A O 1
ATOM 663 N N . TYR A 1 87 ? 4.889 15.285 -17.974 1.00 75.69 87 TYR A N 1
ATOM 664 C CA . TYR A 1 87 ? 4.381 14.148 -18.760 1.00 75.69 87 TYR A CA 1
ATOM 665 C C . TYR A 1 87 ? 2.961 14.367 -19.285 1.00 75.69 87 TYR A C 1
ATOM 667 O O . TYR A 1 87 ? 2.156 15.019 -18.585 1.00 75.69 87 TYR A O 1
#

Mean predicted aligned error: 4.2 Å

Foldseek 3Di:
DPDQPCVLVVVVVCVVVDDVDDDDDPVVVVVVVVVVVCVVVVNDDPPPDDDDDAAEDQDDPVVCQVVVCSSVVHGDDHYYHDNPVVD

Solven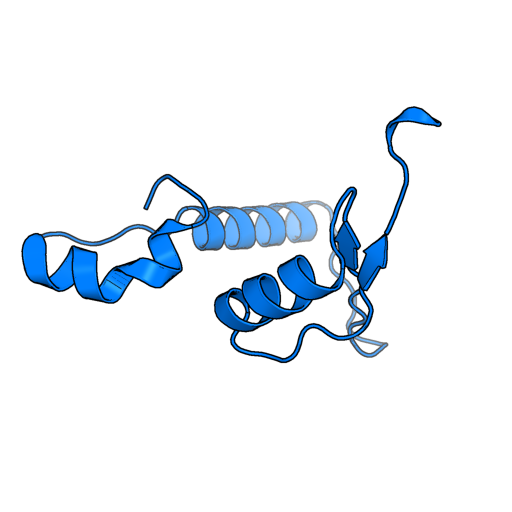t-accessible surface area (backbone atoms only — not comparable to full-atom values): 5549 Å² total; per-residue (Å²): 69,92,50,94,67,42,69,86,42,44,67,65,52,41,71,74,64,38,89,90,55,83,84,52,58,52,67,61,55,49,52,52,49,51,52,53,52,32,54,76,71,70,63,63,80,87,70,89,62,83,91,82,83,81,44,76,38,77,58,63,50,68,62,47,32,56,52,48,18,66,74,67,77,43,87,51,73,66,59,44,66,44,77,71,86,82,111

Radius of gyration: 16.91 Å; Cα contacts (8 Å, |Δi|>4): 56; chains: 1; bounding box: 35×35×40 Å

Secondary structure (DSSP, 8-state):
--STTGGGGHHHHHHHH-TTSPPP-HHHHHHHHHHHHHHHTT----S-S-----EEESS-HHHHHHHHHHHHTS----EEE--GGG-

Nearest PDB structures (foldseek):
  2ohv-assembly1_A-2  TM=9.021E-01  e=1.272E-03  Streptococcus pyogenes M1 GAS
  2gzm-assembly1_A  TM=8.677E-01  e=1.272E-03  Bacillus anthracis
  3out-assembly1_B  TM=8.706E-01  e=2.048E-03  Francisella tularensis subsp. tularensis
  2ohg-assembly1_A-2  TM=8.987E-01  e=4.043E-03  Streptococcus pyogenes M1 GAS
  2jfq-assembly1_B  TM=8.662E-01  e=3.566E-02  Staphylococcus aureus

Sequence (87 aa):
LGCTHYPLLSAAIAEVTGPDLQQINAGSRVAEHVWQSLQADGLLNGGETDAWHQFFTSDSVSQFQQMGSSFLEQTVGDVRRIDIEQY

pLDDT: mean 93.33, std 3.54, range [75.69, 98.44]